Protein AF-A0AAE0S5W1-F1 (afdb_monomer)

Foldseek 3Di:
DCLVPVVVDDQVVLCVVLVVVVDPDRDDNVCVVVSVCVVVVVVCVVCVVVVVVVCCVVPVPDDPVRVVVVQQDALVNVLVPPDDDPDDDPVVVVVVVVVNVCSVPDDSVRLQVVCCVVPVGRTDDPPDPPPPPDD

Solvent-accessible surface area (backbone atoms only — not comparable to full-atom values): 8335 Å² total; per-residue (Å²): 103,55,93,83,40,51,87,81,46,61,68,64,64,51,47,54,56,39,47,77,69,69,48,93,63,85,81,41,90,88,43,42,71,55,61,73,41,49,70,56,46,56,55,44,64,67,44,46,66,60,47,49,64,54,43,49,72,76,38,73,89,53,54,71,68,53,56,55,57,68,30,50,67,44,55,71,56,56,62,70,66,66,78,74,72,93,83,68,55,74,66,56,50,54,52,48,52,51,48,53,53,48,45,71,71,47,51,71,69,58,47,37,53,50,33,33,70,75,70,72,36,61,56,63,74,82,79,56,87,73,78,77,69,69,136

pLDDT: mean 80.61, std 13.33, range [33.72, 94.69]

Nearest PDB structures (foldseek):
  4kqe-assembly1_A-2  TM=4.763E-01  e=3.495E+00  Homo sapiens

Radius of gyration: 22.52 Å; Cα contacts (8 Å, |Δi|>4): 59; chains: 1; bounding box: 45×28×61 Å

Structure (mmCIF, N/CA/C/O backbone):
data_AF-A0AAE0S5W1-F1
#
_entry.id   AF-A0AAE0S5W1-F1
#
loop_
_atom_site.group_PDB
_atom_site.id
_atom_site.type_symbol
_atom_site.label_atom_id
_atom_site.label_alt_id
_atom_site.label_comp_id
_atom_site.label_asym_id
_atom_site.label_entity_id
_atom_site.label_seq_id
_atom_site.pdbx_PDB_ins_code
_atom_site.Cartn_x
_atom_site.Cartn_y
_atom_site.Cartn_z
_atom_site.occupancy
_atom_site.B_iso_or_equiv
_atom_site.auth_seq_id
_atom_site.auth_comp_id
_atom_site.auth_asym_id
_atom_site.auth_atom_id
_atom_site.pdbx_PDB_model_num
ATOM 1 N N . MET A 1 1 ? -4.624 1.516 -20.166 1.00 61.38 1 MET A N 1
ATOM 2 C CA . MET A 1 1 ? -4.215 2.639 -21.041 1.00 61.38 1 MET A CA 1
ATOM 3 C C . MET A 1 1 ? -3.270 2.025 -22.084 1.00 61.38 1 MET A C 1
ATOM 5 O O . MET A 1 1 ? -3.544 0.873 -22.370 1.00 61.38 1 MET A O 1
ATOM 9 N N . ALA A 1 2 ? -2.200 2.592 -22.642 1.00 70.94 2 ALA A N 1
ATOM 10 C CA . ALA A 1 2 ? -1.522 1.972 -23.814 1.00 70.94 2 ALA A CA 1
ATOM 11 C C . ALA A 1 2 ? -0.942 0.535 -23.636 1.00 70.94 2 ALA A C 1
ATOM 13 O O . ALA A 1 2 ? -0.844 -0.237 -24.583 1.00 70.94 2 ALA A O 1
ATOM 14 N N . LEU A 1 3 ? -0.560 0.141 -22.412 1.00 76.69 3 LEU A N 1
ATOM 15 C CA . LEU A 1 3 ? 0.058 -1.171 -22.121 1.00 76.69 3 LEU A CA 1
ATOM 16 C C . LEU A 1 3 ? -0.878 -2.386 -22.217 1.00 76.69 3 LEU A C 1
ATOM 18 O O . LEU A 1 3 ? -0.399 -3.520 -22.329 1.00 76.69 3 LEU A O 1
ATOM 22 N N . ASN A 1 4 ? -2.181 -2.143 -22.088 1.00 81.88 4 ASN A N 1
ATOM 23 C CA . ASN A 1 4 ? -3.218 -3.174 -22.153 1.00 81.88 4 ASN A CA 1
ATOM 24 C C . ASN A 1 4 ? -3.979 -3.113 -23.481 1.00 81.88 4 ASN A C 1
ATOM 26 O O . ASN A 1 4 ? -4.513 -4.130 -23.907 1.00 81.88 4 ASN A O 1
ATOM 30 N N . ASP A 1 5 ? -4.017 -1.935 -24.107 1.00 85.50 5 ASP A N 1
ATOM 31 C CA . ASP A 1 5 ? -4.643 -1.693 -25.400 1.00 85.50 5 ASP A CA 1
ATOM 32 C C . ASP A 1 5 ? -3.903 -0.540 -26.099 1.00 85.50 5 ASP A C 1
ATOM 34 O O . ASP A 1 5 ? -4.123 0.632 -25.787 1.00 85.50 5 ASP A O 1
ATOM 38 N N . PHE A 1 6 ? -2.958 -0.885 -26.975 1.00 85.06 6 PHE A N 1
ATOM 39 C CA . PHE A 1 6 ? -2.082 0.083 -27.644 1.00 85.06 6 PHE A CA 1
ATOM 40 C C . PHE A 1 6 ? -2.837 0.911 -28.685 1.00 85.06 6 PHE A C 1
ATOM 42 O O . PHE A 1 6 ? -2.576 2.099 -28.808 1.00 85.06 6 PHE A O 1
ATOM 49 N N . ASP A 1 7 ? -3.794 0.301 -29.389 1.00 87.31 7 ASP A N 1
ATOM 50 C CA . ASP A 1 7 ? -4.531 0.962 -30.475 1.00 87.31 7 ASP A CA 1
ATOM 51 C C . ASP A 1 7 ? -5.560 1.975 -29.950 1.00 87.31 7 ASP A C 1
ATOM 53 O O . ASP A 1 7 ? -6.083 2.785 -30.709 1.00 87.31 7 ASP A O 1
ATOM 57 N N . SER A 1 8 ? -5.866 1.927 -28.650 1.00 89.25 8 SER A N 1
ATOM 58 C CA . SER A 1 8 ? -6.790 2.859 -27.993 1.00 89.25 8 SER A CA 1
ATOM 59 C C . SER A 1 8 ? -6.192 4.234 -27.678 1.00 89.25 8 SER A C 1
ATOM 61 O O . SER A 1 8 ? -6.912 5.098 -27.174 1.00 89.25 8 SER A O 1
ATOM 63 N N . VAL A 1 9 ? -4.889 4.428 -27.904 1.00 86.19 9 VAL A N 1
ATOM 64 C CA . VAL A 1 9 ? -4.157 5.644 -27.531 1.00 86.19 9 VAL A CA 1
ATOM 65 C C . VAL A 1 9 ? -3.617 6.320 -28.780 1.00 86.19 9 VAL A C 1
ATOM 67 O O . VAL A 1 9 ? -3.133 5.649 -29.688 1.00 86.19 9 VAL A O 1
ATOM 70 N N . ASP A 1 10 ? -3.711 7.645 -28.803 1.00 90.12 10 ASP A N 1
ATOM 71 C CA . ASP A 1 10 ? -3.204 8.459 -29.896 1.00 90.12 10 ASP A CA 1
ATOM 72 C C . ASP A 1 10 ? -1.671 8.360 -30.012 1.00 90.12 10 ASP A C 1
ATOM 74 O O . ASP A 1 10 ? -0.947 8.287 -29.013 1.00 90.12 10 ASP A O 1
ATOM 78 N N . GLU A 1 11 ? -1.178 8.301 -31.247 1.00 87.81 11 GLU A N 1
ATOM 79 C CA . GLU A 1 11 ? 0.242 8.112 -31.549 1.00 87.81 11 GLU A CA 1
ATOM 80 C C . GLU A 1 11 ? 1.078 9.353 -31.201 1.00 87.81 11 GLU A C 1
ATOM 82 O O . GLU A 1 11 ? 2.209 9.206 -30.733 1.00 87.81 11 GLU A O 1
ATOM 87 N N . GLU A 1 12 ? 0.525 10.556 -31.380 1.00 88.25 12 GLU A N 1
ATOM 88 C CA . GLU A 1 12 ? 1.183 11.833 -31.083 1.00 88.25 12 GLU A CA 1
ATOM 89 C C . GLU A 1 12 ? 1.333 12.003 -29.566 1.00 88.25 12 GLU A C 1
ATOM 91 O O . GLU A 1 12 ? 2.447 12.214 -29.080 1.00 88.25 12 GLU A O 1
ATOM 96 N N . ASP A 1 13 ? 0.266 11.731 -28.807 1.00 89.06 13 ASP A N 1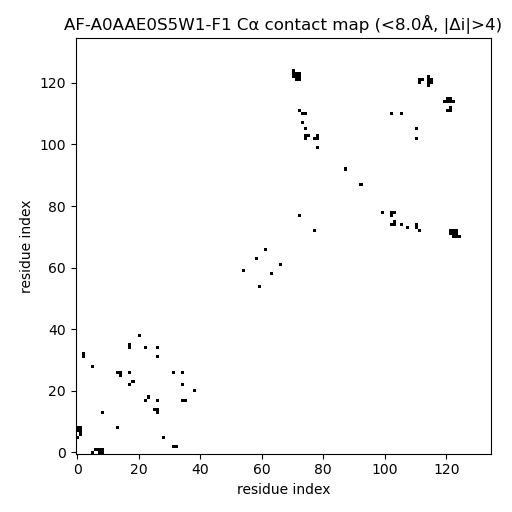
ATOM 97 C CA . ASP A 1 13 ? 0.301 11.692 -27.336 1.00 89.06 13 ASP A CA 1
ATOM 98 C C . ASP A 1 13 ? 1.359 10.701 -26.818 1.00 89.06 13 ASP A C 1
ATOM 100 O O . ASP A 1 13 ? 2.091 10.963 -25.855 1.00 89.06 13 ASP A O 1
ATOM 104 N N . LEU A 1 14 ? 1.452 9.528 -27.451 1.00 87.56 14 LEU A N 1
ATOM 105 C CA . LEU A 1 14 ? 2.421 8.505 -27.077 1.00 87.56 14 LEU A CA 1
ATOM 106 C C . LEU A 1 14 ? 3.857 8.979 -27.351 1.00 87.56 14 LEU A C 1
ATOM 108 O O . LEU A 1 14 ? 4.737 8.808 -26.501 1.00 87.56 14 LEU A O 1
ATOM 112 N N . CYS A 1 15 ? 4.095 9.596 -28.509 1.00 86.81 15 CYS A N 1
ATOM 113 C CA . CYS A 1 15 ? 5.390 10.163 -28.874 1.00 86.81 15 CYS A CA 1
ATOM 114 C C . CYS A 1 15 ? 5.818 11.289 -27.935 1.00 86.81 15 CYS A C 1
ATOM 116 O O . CYS A 1 15 ? 6.978 11.307 -27.520 1.00 86.81 15 CYS A O 1
ATOM 118 N N . ASP A 1 16 ? 4.906 12.176 -27.544 1.00 88.56 16 ASP A N 1
ATOM 119 C CA . ASP A 1 16 ? 5.185 13.266 -26.607 1.00 88.56 16 ASP A CA 1
ATOM 120 C C . ASP A 1 16 ? 5.619 12.733 -25.239 1.00 88.56 16 ASP A C 1
ATOM 122 O O . ASP A 1 16 ? 6.645 13.148 -24.681 1.00 88.56 16 ASP A O 1
ATOM 126 N N . VAL A 1 17 ? 4.898 11.732 -24.723 1.00 87.44 17 VAL A N 1
ATOM 127 C CA . VAL A 1 17 ? 5.255 11.066 -23.466 1.00 87.44 17 VAL A CA 1
ATOM 128 C C . VAL A 1 17 ? 6.646 10.450 -23.570 1.00 87.44 17 VAL A C 1
ATOM 130 O O . VAL A 1 17 ? 7.500 10.728 -22.728 1.00 87.44 17 VAL A O 1
ATOM 133 N N . PHE A 1 18 ? 6.923 9.635 -24.587 1.00 85.19 18 PHE A N 1
ATOM 134 C CA . PHE A 1 18 ? 8.216 8.953 -24.694 1.00 85.19 18 PHE A CA 1
ATOM 135 C C . PHE A 1 18 ? 9.378 9.893 -25.034 1.00 85.19 18 PHE A C 1
ATOM 137 O O . PHE A 1 18 ? 10.495 9.660 -24.567 1.00 85.19 18 PHE A O 1
ATOM 144 N N . SER A 1 19 ? 9.113 11.008 -25.713 1.00 84.44 19 SER A N 1
ATOM 145 C CA . SER A 1 19 ? 10.085 12.087 -25.909 1.00 84.44 19 SER A CA 1
ATOM 146 C C . SER A 1 19 ? 10.497 12.721 -24.578 1.00 84.44 19 SER A C 1
ATOM 148 O O . SER A 1 19 ? 11.683 12.973 -24.366 1.00 84.44 19 SER A O 1
ATOM 150 N N . SER A 1 20 ? 9.572 12.880 -23.619 1.00 84.06 20 SER A N 1
ATOM 151 C CA . SER A 1 20 ? 9.909 13.330 -22.252 1.00 84.06 20 SER A CA 1
ATOM 152 C C . SER A 1 20 ? 10.808 12.336 -21.491 1.00 84.06 20 SER A C 1
ATOM 154 O O . SER A 1 20 ? 11.606 12.712 -20.626 1.00 84.06 20 SER A O 1
ATOM 156 N N . TYR A 1 21 ? 10.743 11.052 -21.856 1.00 76.75 21 TYR A N 1
ATOM 157 C CA . TYR A 1 21 ? 11.648 10.014 -21.368 1.00 76.75 21 TYR A CA 1
ATOM 158 C C . TYR A 1 21 ? 12.963 9.929 -22.160 1.00 76.75 21 TYR A C 1
ATOM 160 O O . TYR A 1 21 ? 13.766 9.052 -21.856 1.00 76.75 21 TYR A O 1
ATOM 168 N N . GLU A 1 22 ? 13.224 10.855 -23.093 1.00 78.75 22 GLU A N 1
ATOM 169 C CA . GLU A 1 22 ? 14.382 10.853 -24.007 1.00 78.75 22 GLU A CA 1
ATOM 170 C C . GLU A 1 22 ? 14.469 9.579 -24.864 1.00 78.75 22 GLU A C 1
ATOM 172 O O . GLU A 1 22 ? 15.547 9.153 -25.280 1.00 78.75 22 GLU A O 1
ATOM 177 N N . ALA A 1 23 ? 13.330 8.937 -25.133 1.00 78.62 23 ALA A N 1
ATOM 178 C CA . ALA A 1 23 ? 13.302 7.787 -26.016 1.00 78.62 23 ALA A CA 1
ATOM 179 C C . ALA A 1 23 ? 13.483 8.251 -27.468 1.00 78.62 23 ALA A C 1
ATOM 181 O O . ALA A 1 23 ? 12.614 8.897 -28.044 1.00 78.62 23 ALA A O 1
ATOM 182 N N . CYS A 1 24 ? 14.592 7.858 -28.092 1.00 77.75 24 CYS A N 1
ATOM 183 C CA . CYS A 1 24 ? 14.857 8.122 -29.512 1.00 77.75 24 CYS A CA 1
ATOM 184 C C . CYS A 1 24 ? 14.274 7.042 -30.447 1.00 77.75 24 CYS A C 1
ATOM 186 O O . CYS A 1 24 ? 14.719 6.900 -31.585 1.00 77.75 24 CYS A O 1
ATOM 188 N N . ILE A 1 25 ? 13.343 6.218 -29.956 1.00 82.94 25 ILE A N 1
ATOM 189 C CA . ILE A 1 25 ? 12.773 5.072 -30.674 1.00 82.94 25 ILE A CA 1
ATOM 190 C C . ILE A 1 25 ? 11.256 5.212 -30.679 1.00 82.94 25 ILE A C 1
ATOM 192 O O . ILE A 1 25 ? 10.653 5.427 -29.630 1.00 82.94 25 ILE A O 1
ATOM 196 N N . MET A 1 26 ? 10.654 5.016 -31.853 1.00 85.44 26 MET A N 1
ATOM 197 C CA . MET A 1 26 ? 9.207 5.064 -32.021 1.00 85.44 26 MET A CA 1
ATOM 198 C C . MET A 1 26 ? 8.511 4.000 -31.156 1.00 85.44 26 MET A C 1
ATOM 200 O O . MET A 1 26 ? 8.877 2.819 -31.252 1.00 85.44 26 MET A O 1
ATOM 204 N N . PRO A 1 27 ? 7.512 4.367 -30.336 1.00 86.62 27 PRO A N 1
ATOM 205 C CA . PRO A 1 27 ? 6.734 3.403 -29.574 1.00 86.62 27 PRO A CA 1
ATOM 206 C C . PRO A 1 27 ? 5.945 2.465 -30.493 1.00 86.62 27 PRO A C 1
ATOM 208 O O . PRO A 1 27 ? 5.255 2.889 -31.411 1.00 86.62 27 PRO A O 1
ATOM 211 N N . THR A 1 28 ? 6.020 1.168 -30.224 1.00 88.75 28 THR A N 1
ATOM 212 C CA . THR A 1 28 ? 5.260 0.112 -30.898 1.00 88.75 28 THR A CA 1
ATOM 213 C C . THR A 1 28 ? 4.704 -0.859 -29.865 1.00 88.75 28 THR A C 1
ATOM 215 O O . THR A 1 28 ? 5.196 -0.935 -28.734 1.00 88.75 28 THR A O 1
ATOM 218 N N . LYS A 1 29 ? 3.725 -1.680 -30.260 1.00 86.88 29 LYS A N 1
ATOM 219 C CA . LYS A 1 29 ? 3.180 -2.759 -29.414 1.00 86.88 29 LYS A CA 1
ATOM 220 C C . LYS A 1 29 ? 4.264 -3.650 -28.801 1.00 86.88 29 LYS A C 1
ATOM 222 O O . LYS A 1 29 ? 4.160 -4.037 -27.638 1.00 86.88 29 LYS A O 1
ATOM 227 N N . ASP A 1 30 ? 5.321 -3.926 -29.560 1.00 86.50 30 ASP A N 1
ATOM 228 C CA . ASP A 1 30 ? 6.384 -4.849 -29.161 1.00 86.50 30 ASP A CA 1
ATOM 229 C C . ASP A 1 30 ? 7.443 -4.205 -28.258 1.00 86.50 30 ASP A C 1
ATOM 231 O O . ASP A 1 30 ? 8.107 -4.896 -27.476 1.00 86.50 30 ASP A O 1
ATOM 235 N N .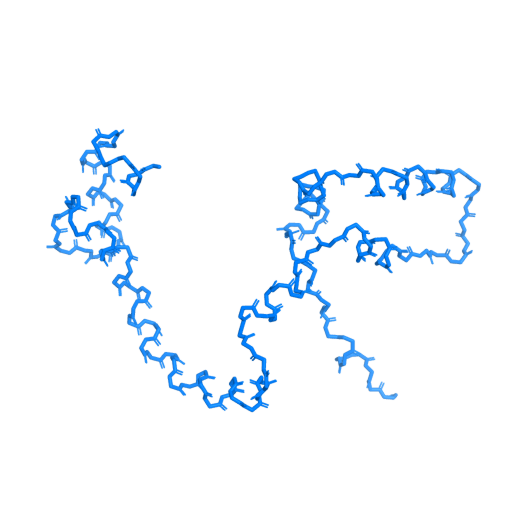 ASN A 1 31 ? 7.636 -2.885 -28.357 1.00 85.00 31 ASN A N 1
ATOM 236 C CA . ASN A 1 31 ? 8.714 -2.188 -27.658 1.00 85.00 31 ASN A CA 1
ATOM 237 C C . ASN A 1 31 ? 8.236 -1.274 -26.518 1.00 85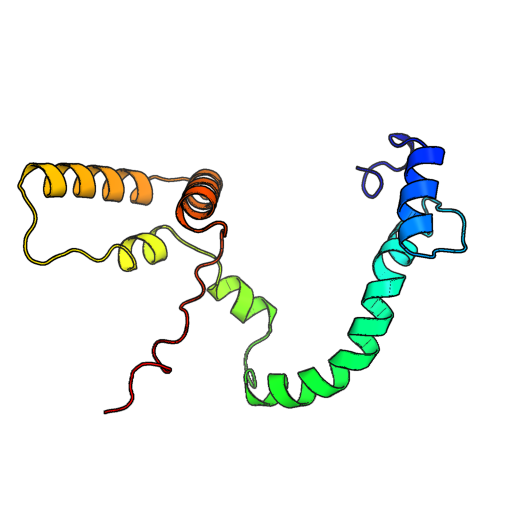.00 31 ASN A C 1
ATOM 239 O O . ASN A 1 31 ? 9.047 -0.953 -25.650 1.00 85.00 31 ASN A O 1
ATOM 243 N N . ILE A 1 32 ? 6.947 -0.925 -26.445 1.00 85.56 32 ILE A N 1
ATOM 244 C CA . ILE A 1 32 ? 6.415 0.057 -25.486 1.00 85.56 32 ILE A CA 1
ATOM 245 C C . ILE A 1 32 ? 6.746 -0.307 -24.033 1.00 85.56 32 ILE A C 1
ATOM 247 O O . ILE A 1 32 ? 7.143 0.543 -23.239 1.00 85.56 32 ILE A O 1
ATOM 251 N N . ARG A 1 33 ? 6.688 -1.599 -23.687 1.00 83.56 33 ARG A N 1
ATOM 252 C CA . ARG A 1 33 ? 7.080 -2.096 -22.356 1.00 83.56 33 ARG A CA 1
ATOM 253 C C . ARG A 1 33 ? 8.557 -1.863 -22.065 1.00 83.56 33 ARG A C 1
ATOM 255 O O . ARG A 1 33 ? 8.904 -1.525 -20.940 1.00 83.56 33 ARG A O 1
ATOM 262 N N . LYS A 1 34 ? 9.420 -2.046 -23.066 1.00 82.12 34 LYS A N 1
ATOM 263 C CA . LYS A 1 34 ? 10.864 -1.831 -22.930 1.00 82.12 34 LYS A CA 1
ATOM 264 C C . LYS A 1 34 ? 11.162 -0.347 -22.763 1.00 82.12 34 LYS A C 1
ATOM 266 O O . LYS A 1 34 ? 11.933 -0.010 -21.875 1.00 82.12 34 LYS A O 1
ATOM 271 N N . LEU A 1 35 ? 10.511 0.518 -23.546 1.00 80.44 35 LEU A N 1
ATOM 272 C CA . LEU A 1 35 ? 10.689 1.973 -23.484 1.00 80.44 35 LEU A CA 1
ATOM 273 C C . LEU A 1 35 ? 10.347 2.541 -22.100 1.00 80.44 35 LEU A C 1
ATOM 275 O O . LEU A 1 35 ? 11.120 3.321 -21.556 1.00 80.44 35 LEU A O 1
ATOM 279 N N . ILE A 1 36 ? 9.262 2.073 -21.474 1.00 78.12 36 ILE A N 1
ATOM 280 C CA . ILE A 1 36 ? 8.867 2.499 -20.116 1.00 78.12 36 ILE A CA 1
ATOM 281 C C . ILE A 1 36 ? 9.934 2.146 -19.067 1.00 78.12 36 ILE A C 1
ATOM 283 O O . ILE A 1 36 ? 10.105 2.861 -18.081 1.00 78.12 36 ILE A O 1
ATOM 287 N N . ILE A 1 37 ? 10.662 1.045 -19.268 1.00 74.12 37 ILE A N 1
ATOM 288 C CA . ILE A 1 37 ? 11.632 0.531 -18.297 1.00 74.12 37 ILE A CA 1
ATOM 289 C C . ILE A 1 37 ? 13.042 1.092 -18.556 1.00 74.12 37 ILE A C 1
ATOM 291 O O . ILE A 1 37 ? 13.889 0.966 -17.682 1.00 74.12 37 ILE A O 1
ATOM 295 N N . GLN A 1 38 ? 13.317 1.778 -19.676 1.00 69.31 38 GLN A N 1
ATOM 296 C CA . GLN A 1 38 ? 14.677 2.233 -20.024 1.00 69.31 38 GLN A CA 1
ATOM 297 C C . GLN A 1 38 ? 15.334 3.125 -18.957 1.00 69.31 38 GLN A C 1
ATOM 299 O O . GLN A 1 38 ? 16.382 2.75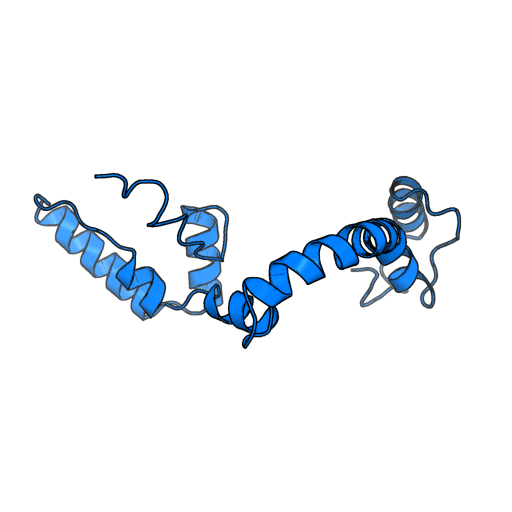9 -18.423 1.00 69.31 38 GLN A O 1
ATOM 304 N N . LYS A 1 39 ? 14.723 4.263 -18.593 1.00 68.31 39 LYS A N 1
ATOM 305 C CA . LYS A 1 39 ? 15.261 5.151 -17.538 1.00 68.31 39 LYS A CA 1
ATOM 306 C C . LYS A 1 39 ? 15.324 4.453 -16.163 1.00 68.31 39 LYS A C 1
ATOM 308 O O . LYS A 1 39 ? 16.367 4.526 -15.510 1.00 68.31 39 LYS A O 1
ATOM 313 N N . PRO A 1 40 ? 14.283 3.717 -15.725 1.00 68.94 40 PRO A N 1
ATOM 314 C CA . PRO A 1 40 ? 14.364 2.903 -14.513 1.00 68.94 40 PRO A CA 1
ATOM 315 C C . PRO A 1 40 ? 15.445 1.810 -14.544 1.00 68.94 40 PRO A C 1
ATOM 317 O O . PRO A 1 40 ? 15.983 1.488 -13.487 1.00 68.94 40 PRO A O 1
ATOM 320 N N . SER A 1 41 ? 15.787 1.247 -15.712 1.00 77.00 41 SER A N 1
ATOM 321 C CA . SER A 1 41 ? 16.791 0.178 -15.852 1.00 77.00 41 SER A CA 1
ATOM 322 C C . SER A 1 41 ? 18.168 0.679 -15.458 1.00 77.00 41 SER A C 1
ATOM 324 O O . SER A 1 41 ? 18.818 0.052 -14.631 1.00 77.00 41 SER A O 1
ATOM 326 N N . PHE A 1 42 ? 18.568 1.855 -15.953 1.00 78.56 42 PHE A N 1
ATOM 327 C CA . PHE A 1 42 ? 19.843 2.467 -15.576 1.00 78.56 42 PHE A CA 1
ATOM 328 C C . PHE A 1 42 ? 19.927 2.718 -14.064 1.00 78.56 42 PHE A C 1
ATOM 330 O O . PHE A 1 42 ? 20.888 2.321 -13.409 1.00 78.56 42 PHE A O 1
ATOM 337 N N . VAL A 1 43 ? 18.881 3.314 -13.480 1.00 81.75 43 VAL A N 1
ATOM 338 C CA . VAL A 1 43 ? 18.810 3.531 -12.025 1.00 81.75 43 VAL A CA 1
ATOM 339 C C . VAL A 1 43 ? 18.907 2.201 -11.276 1.00 81.75 43 VAL A C 1
ATOM 341 O O . VAL A 1 43 ? 19.658 2.092 -10.309 1.00 81.75 43 VAL A O 1
ATOM 344 N N . THR A 1 44 ? 18.197 1.173 -11.741 1.00 82.38 44 THR A N 1
ATOM 345 C CA . THR A 1 44 ? 18.216 -0.165 -11.138 1.00 82.38 44 THR A CA 1
ATOM 346 C C . THR A 1 44 ? 19.600 -0.798 -11.237 1.00 82.38 44 THR A C 1
ATOM 348 O O . THR A 1 44 ? 20.069 -1.356 -10.254 1.00 82.38 44 THR A O 1
ATOM 351 N N . GLU A 1 45 ? 20.294 -0.684 -12.367 1.00 86.12 45 GLU A N 1
ATOM 352 C CA . GLU A 1 45 ? 21.654 -1.201 -12.554 1.00 86.12 45 GLU A CA 1
ATOM 353 C C . GLU A 1 45 ? 22.664 -0.515 -11.630 1.00 86.12 45 GLU A C 1
ATOM 355 O O . GLU A 1 45 ? 23.498 -1.191 -11.029 1.00 86.12 45 GLU A O 1
ATOM 360 N N . CYS A 1 46 ? 22.561 0.805 -11.444 1.00 86.38 46 CYS A N 1
ATOM 361 C CA . CYS A 1 46 ? 23.429 1.539 -10.523 1.00 86.38 46 CYS A CA 1
ATOM 362 C C . CYS A 1 46 ? 23.137 1.219 -9.050 1.00 86.38 46 CYS A C 1
ATOM 364 O O . CYS A 1 46 ? 24.058 1.081 -8.245 1.00 86.38 46 CYS A O 1
ATOM 366 N N . TRP A 1 47 ? 21.860 1.121 -8.677 1.00 86.69 47 TRP A N 1
ATOM 367 C CA . TRP A 1 47 ? 21.453 0.967 -7.279 1.00 86.69 47 TRP A CA 1
ATOM 368 C C . TRP A 1 47 ? 21.423 -0.488 -6.818 1.00 86.69 47 TRP A C 1
ATOM 370 O O . TRP A 1 47 ? 21.647 -0.745 -5.639 1.00 86.69 47 TRP A O 1
ATOM 380 N N . SER A 1 48 ? 21.178 -1.449 -7.711 1.00 86.50 48 SER A N 1
ATOM 381 C CA . SER A 1 48 ? 21.034 -2.868 -7.362 1.00 86.50 48 SER A CA 1
ATOM 382 C C . SER A 1 48 ? 22.259 -3.430 -6.630 1.00 86.50 48 SER A C 1
ATOM 384 O O . SER A 1 48 ? 22.062 -4.021 -5.570 1.00 86.50 48 SER A O 1
ATOM 386 N N . PRO A 1 49 ? 23.517 -3.204 -7.063 1.00 88.19 49 PRO A N 1
ATOM 387 C CA . PRO A 1 49 ? 24.688 -3.696 -6.334 1.00 88.19 49 PRO A CA 1
ATOM 388 C C . PRO A 1 49 ? 24.814 -3.090 -4.933 1.00 88.19 49 PRO A C 1
ATOM 390 O O . PRO A 1 49 ? 25.130 -3.798 -3.978 1.00 88.19 49 PRO A O 1
ATOM 393 N N . LEU A 1 50 ? 24.524 -1.791 -4.799 1.00 86.25 50 LEU A N 1
ATOM 394 C CA . LEU A 1 50 ? 24.563 -1.088 -3.516 1.00 86.25 50 LEU A CA 1
ATOM 395 C C . LEU A 1 50 ? 23.494 -1.654 -2.580 1.00 86.25 50 LEU A C 1
ATOM 397 O O . LEU A 1 50 ? 23.796 -2.103 -1.477 1.00 86.25 50 LEU A O 1
ATOM 401 N N . LEU A 1 51 ? 22.249 -1.696 -3.052 1.00 83.44 51 LEU A N 1
ATOM 402 C CA . LEU A 1 51 ? 21.108 -2.180 -2.290 1.00 83.44 51 LEU A CA 1
ATOM 403 C C . LEU A 1 51 ? 21.237 -3.661 -1.948 1.00 83.44 51 LEU A C 1
ATOM 405 O O . LEU A 1 51 ? 20.871 -4.030 -0.845 1.00 83.44 51 LEU A O 1
ATOM 409 N N . GLN A 1 52 ? 21.789 -4.513 -2.813 1.00 82.38 52 GLN A N 1
ATOM 410 C CA . GLN A 1 52 ? 21.968 -5.936 -2.505 1.00 82.38 52 GLN A CA 1
ATOM 411 C C . GLN A 1 52 ? 22.856 -6.163 -1.278 1.00 82.38 52 GLN A C 1
ATOM 413 O O . GLN A 1 52 ? 22.545 -7.034 -0.466 1.00 82.38 52 GLN A O 1
ATOM 418 N N . CYS A 1 53 ? 23.918 -5.373 -1.103 1.00 80.25 53 CYS A N 1
ATOM 419 C CA . CYS A 1 53 ? 24.783 -5.465 0.074 1.00 80.25 53 CYS A CA 1
ATOM 420 C C . CYS A 1 53 ? 24.033 -5.116 1.370 1.00 80.25 53 CYS A C 1
ATOM 422 O O . CYS A 1 53 ? 24.174 -5.817 2.373 1.00 80.25 53 CYS A O 1
ATOM 424 N N . TYR A 1 54 ? 23.200 -4.072 1.346 1.00 78.94 54 TYR A N 1
ATOM 425 C CA . TYR A 1 54 ? 22.414 -3.651 2.511 1.00 78.94 54 TYR A CA 1
ATOM 426 C C . TYR A 1 54 ? 21.176 -4.528 2.744 1.00 78.94 54 TYR A C 1
ATOM 428 O O . TYR A 1 54 ? 20.856 -4.878 3.872 1.00 78.94 54 TYR A O 1
ATOM 436 N N . LEU A 1 55 ? 20.473 -4.928 1.689 1.00 78.25 55 LEU A N 1
ATOM 437 C CA . LEU A 1 55 ? 19.244 -5.709 1.787 1.00 78.25 55 LEU A CA 1
ATOM 438 C C . LEU A 1 55 ? 19.520 -7.158 2.176 1.00 78.25 55 LEU A C 1
ATOM 440 O O . LEU A 1 55 ? 18.732 -7.718 2.925 1.00 78.25 55 LEU A O 1
ATOM 444 N N . ARG A 1 56 ? 20.643 -7.762 1.757 1.00 75.19 56 ARG A N 1
ATOM 445 C CA . ARG A 1 56 ? 21.014 -9.110 2.228 1.00 75.19 56 ARG A CA 1
ATOM 446 C C . ARG A 1 56 ? 21.264 -9.159 3.734 1.00 75.19 56 ARG A C 1
ATOM 448 O O . ARG A 1 56 ? 20.995 -10.186 4.345 1.00 75.19 56 ARG A O 1
ATOM 455 N N . SER A 1 57 ? 21.782 -8.083 4.328 1.00 74.31 57 SER A N 1
ATOM 456 C CA . SER A 1 57 ? 21.992 -8.019 5.779 1.00 74.31 57 SER A CA 1
ATOM 457 C C . SER A 1 57 ? 20.716 -7.653 6.542 1.00 74.31 57 SER A C 1
ATOM 459 O O . SER A 1 57 ? 20.503 -8.170 7.635 1.00 74.31 57 SER A O 1
ATOM 461 N N . LEU A 1 58 ? 19.848 -6.815 5.963 1.00 72.00 58 LEU A N 1
ATOM 462 C CA . LEU A 1 58 ? 18.576 -6.400 6.571 1.00 72.00 58 LEU A CA 1
ATOM 463 C C . LEU A 1 58 ? 17.454 -7.439 6.430 1.00 72.00 58 LEU A C 1
ATOM 465 O O . LEU A 1 58 ? 16.605 -7.546 7.311 1.00 72.00 58 LEU A O 1
ATOM 469 N N . LEU A 1 59 ? 17.443 -8.199 5.335 1.00 75.94 59 LEU A N 1
ATOM 470 C CA . LEU A 1 59 ? 16.424 -9.190 4.984 1.00 75.94 59 LEU A CA 1
ATOM 471 C C . LEU A 1 59 ? 17.078 -10.543 4.634 1.00 75.94 59 LEU A C 1
ATOM 473 O O . LEU A 1 59 ? 16.943 -11.032 3.513 1.00 75.94 59 LEU A O 1
ATOM 477 N N . PRO A 1 60 ? 17.817 -11.171 5.568 1.00 68.12 60 PRO A N 1
ATOM 478 C CA . PRO A 1 60 ? 18.583 -12.385 5.276 1.00 68.12 60 PRO A CA 1
ATOM 479 C C . PRO A 1 60 ? 17.699 -13.606 4.986 1.00 68.12 60 PRO A C 1
ATOM 481 O O . PRO A 1 60 ? 18.130 -14.519 4.288 1.00 68.12 60 PRO A O 1
ATOM 484 N N . ASN A 1 61 ? 16.468 -13.619 5.513 1.00 69.50 61 ASN A N 1
ATOM 485 C CA . ASN A 1 61 ? 15.560 -14.771 5.475 1.00 69.50 61 ASN A CA 1
ATOM 486 C C . ASN A 1 61 ? 14.186 -14.458 4.862 1.00 69.50 61 ASN A C 1
ATOM 488 O O . ASN A 1 61 ? 13.317 -15.325 4.861 1.00 69.50 61 ASN A O 1
ATOM 492 N N . THR A 1 62 ? 13.964 -13.234 4.382 1.00 65.75 62 THR A N 1
ATOM 493 C CA . THR A 1 62 ? 12.661 -12.767 3.892 1.00 65.75 62 THR A CA 1
ATOM 494 C C . THR A 1 62 ? 12.832 -12.000 2.587 1.00 65.75 62 THR A C 1
ATOM 496 O O . THR A 1 62 ? 13.759 -11.212 2.421 1.00 65.75 62 THR A O 1
ATOM 499 N N . GLY A 1 63 ? 11.943 -12.242 1.626 1.00 76.62 63 GLY A N 1
ATOM 500 C CA . GLY A 1 63 ? 11.940 -11.502 0.362 1.00 76.62 63 GLY A CA 1
ATOM 501 C C . GLY A 1 63 ? 11.385 -10.089 0.541 1.00 76.62 63 GLY A C 1
ATOM 502 O O . GLY A 1 63 ? 10.569 -9.839 1.432 1.00 76.62 63 GLY A O 1
ATOM 503 N N . LEU A 1 64 ? 11.757 -9.165 -0.347 1.00 78.25 64 LEU A N 1
ATOM 504 C CA . LEU A 1 64 ? 11.176 -7.818 -0.367 1.00 78.25 64 LEU A CA 1
ATOM 505 C C . LEU A 1 64 ? 9.645 -7.883 -0.541 1.00 78.25 64 LEU A C 1
ATOM 507 O O . LEU A 1 64 ? 8.908 -7.113 0.072 1.00 78.25 64 LEU A O 1
ATOM 511 N N . GLU A 1 65 ? 9.149 -8.858 -1.303 1.00 80.62 65 GLU A N 1
ATOM 512 C CA . GLU A 1 65 ? 7.722 -9.136 -1.474 1.00 80.62 65 GLU A CA 1
ATOM 513 C C . GLU A 1 65 ? 7.020 -9.485 -0.157 1.00 80.62 65 GLU A C 1
ATOM 515 O O . GLU A 1 65 ? 5.848 -9.158 0.033 1.00 80.62 65 GLU A O 1
ATOM 520 N N . GLU A 1 66 ? 7.705 -10.170 0.755 1.00 81.56 66 GLU A N 1
ATOM 521 C CA . GLU A 1 66 ? 7.159 -10.525 2.063 1.00 81.56 66 GLU A CA 1
ATOM 522 C C . GLU A 1 66 ? 7.052 -9.291 2.957 1.00 81.56 66 GLU A C 1
ATOM 524 O O . GLU A 1 66 ? 5.985 -9.032 3.512 1.00 81.56 66 GLU A O 1
ATOM 529 N N . VAL A 1 67 ? 8.084 -8.443 2.955 1.00 81.00 67 VAL A N 1
ATOM 530 C CA . VAL A 1 67 ? 8.060 -7.137 3.630 1.00 81.00 67 VAL A CA 1
ATOM 531 C C . VAL A 1 67 ? 6.904 -6.272 3.122 1.00 81.00 67 VAL A C 1
ATOM 533 O O . VAL A 1 67 ? 6.139 -5.720 3.911 1.00 81.00 67 VAL A O 1
ATOM 536 N N . TYR A 1 68 ? 6.706 -6.184 1.804 1.00 80.38 68 TYR A N 1
ATOM 537 C CA . TYR A 1 68 ? 5.593 -5.419 1.229 1.00 80.38 68 TYR A CA 1
ATOM 538 C C . TYR A 1 68 ? 4.215 -5.994 1.577 1.00 80.38 68 TYR A C 1
ATOM 540 O O . TYR A 1 68 ? 3.253 -5.243 1.775 1.00 80.38 68 TYR A O 1
ATOM 548 N N . ARG A 1 69 ? 4.099 -7.321 1.669 1.00 81.75 69 ARG A N 1
ATOM 549 C CA . ARG A 1 69 ? 2.872 -7.994 2.115 1.00 81.75 69 ARG A CA 1
ATOM 550 C C . ARG A 1 69 ? 2.572 -7.692 3.581 1.00 81.75 69 ARG A C 1
ATOM 552 O O . ARG A 1 69 ? 1.410 -7.511 3.945 1.00 81.75 69 ARG A O 1
ATOM 559 N N . ASP A 1 70 ? 3.606 -7.556 4.398 1.00 78.62 70 ASP A N 1
ATOM 560 C CA . ASP A 1 70 ? 3.479 -7.153 5.793 1.00 78.62 70 ASP A CA 1
ATOM 561 C C . ASP A 1 70 ? 3.192 -5.660 5.963 1.00 78.62 70 ASP A C 1
ATOM 563 O O . ASP A 1 70 ? 2.514 -5.277 6.915 1.00 78.62 70 ASP A O 1
ATOM 567 N N . LEU A 1 71 ? 3.582 -4.805 5.021 1.00 79.94 71 LEU A N 1
ATOM 568 C CA . LEU A 1 71 ? 3.143 -3.403 5.002 1.00 79.94 71 LEU A CA 1
ATOM 569 C C . LEU A 1 71 ? 1.673 -3.255 4.585 1.00 79.94 71 LEU A C 1
ATOM 571 O O . LEU A 1 71 ? 1.024 -2.256 4.912 1.00 79.94 71 LEU A O 1
ATOM 575 N N . HIS A 1 72 ? 1.117 -4.258 3.898 1.00 80.31 72 HIS A N 1
ATOM 576 C CA . HIS A 1 72 ? -0.279 -4.238 3.491 1.00 80.31 72 HIS A CA 1
ATOM 577 C C . HIS A 1 72 ? -1.216 -4.211 4.701 1.00 80.31 72 HIS A C 1
ATOM 579 O O . HIS A 1 72 ? -1.127 -4.993 5.663 1.00 80.31 72 HIS A O 1
ATOM 585 N N . VAL A 1 73 ? -2.147 -3.267 4.633 1.00 79.81 73 VAL A N 1
ATOM 586 C CA . VAL A 1 73 ? -2.996 -2.918 5.757 1.00 79.81 73 VAL A CA 1
ATOM 587 C C . VAL A 1 73 ? -4.206 -3.836 5.821 1.00 79.81 73 VAL A C 1
ATOM 589 O O . VAL A 1 73 ? -4.878 -4.100 4.827 1.00 79.81 73 VAL A O 1
ATOM 592 N N . THR A 1 74 ? -4.494 -4.315 7.028 1.00 88.56 74 THR A N 1
ATOM 593 C CA . THR A 1 74 ? -5.708 -5.072 7.336 1.00 88.56 74 THR A CA 1
ATOM 594 C C . THR A 1 74 ? -6.540 -4.303 8.346 1.00 88.56 74 THR A C 1
ATOM 596 O O . THR A 1 74 ? -6.006 -3.517 9.131 1.00 88.56 74 THR A O 1
ATOM 599 N N . ASN A 1 75 ? -7.840 -4.587 8.403 1.00 91.56 75 ASN A N 1
ATOM 600 C CA . ASN A 1 75 ? -8.753 -3.975 9.369 1.00 91.56 75 ASN A CA 1
ATOM 601 C C . ASN A 1 75 ? -8.217 -4.149 10.803 1.00 91.56 75 ASN A C 1
ATOM 603 O O . ASN A 1 75 ? -8.276 -3.226 11.609 1.00 91.56 75 ASN A O 1
ATOM 607 N N . LYS A 1 76 ? -7.610 -5.309 11.105 1.00 89.25 76 LYS A N 1
ATOM 608 C CA . LYS A 1 76 ? -6.962 -5.584 12.398 1.00 89.25 76 LYS A CA 1
ATOM 609 C C . LYS A 1 76 ? -5.796 -4.633 12.689 1.00 89.25 76 LYS A C 1
ATOM 611 O O . LYS A 1 76 ? -5.679 -4.181 13.822 1.00 89.25 76 LYS A O 1
ATOM 616 N N . LYS A 1 77 ? -4.944 -4.338 11.699 1.00 86.69 77 LYS A N 1
ATOM 617 C CA . LYS A 1 77 ? -3.813 -3.406 11.857 1.00 86.69 77 LYS A CA 1
ATOM 618 C C . LYS A 1 77 ? -4.304 -1.981 12.105 1.00 86.69 77 LYS A C 1
ATOM 620 O O . LYS A 1 77 ? -3.873 -1.371 13.072 1.00 86.69 77 LYS A O 1
ATOM 625 N N . VAL A 1 78 ? -5.273 -1.499 11.321 1.00 88.00 78 VAL A N 1
ATOM 626 C CA . VAL A 1 78 ? -5.844 -0.149 11.511 1.00 88.00 78 VAL A CA 1
ATOM 627 C C . VAL A 1 78 ? -6.458 0.003 12.899 1.00 88.00 78 VAL A C 1
ATOM 629 O O . VAL A 1 78 ? -6.184 0.977 13.587 1.00 88.00 78 VAL A O 1
ATOM 632 N N . LEU A 1 79 ? -7.230 -0.986 13.359 1.00 89.75 79 LEU A N 1
ATOM 633 C CA . LEU A 1 79 ? -7.841 -0.942 14.692 1.00 89.75 79 LEU A CA 1
ATOM 634 C C . LEU A 1 79 ? -6.811 -0.870 15.826 1.00 89.75 79 LEU A C 1
ATOM 636 O O . LEU A 1 79 ? -7.104 -0.259 16.847 1.00 89.75 79 LEU A O 1
ATOM 640 N N . LYS A 1 80 ? -5.629 -1.479 15.657 1.00 86.00 80 LYS A N 1
ATOM 641 C CA . LYS A 1 80 ? -4.531 -1.397 16.634 1.00 86.00 80 LYS A CA 1
ATOM 642 C C . LYS A 1 80 ? -3.842 -0.030 16.648 1.00 86.00 80 LYS A C 1
ATOM 644 O O . LYS A 1 80 ? -3.269 0.327 17.668 1.00 86.00 80 LYS A O 1
ATOM 649 N N . LEU A 1 81 ? -3.884 0.707 15.539 1.00 84.06 81 LEU A N 1
ATOM 650 C CA . LEU A 1 81 ? -3.288 2.041 15.440 1.00 84.06 81 LEU A CA 1
ATOM 651 C C . LEU A 1 81 ? -4.162 3.150 16.017 1.00 84.06 81 LEU A C 1
ATOM 653 O O . LEU A 1 81 ? -3.650 4.230 16.291 1.00 84.06 81 LEU A O 1
ATOM 657 N N . LEU A 1 82 ? -5.464 2.911 16.183 1.00 85.12 82 LEU A N 1
ATOM 658 C CA . LEU A 1 82 ? -6.363 3.884 16.797 1.00 85.12 82 LEU A CA 1
ATOM 659 C C . LEU A 1 82 ? -6.025 4.032 18.285 1.00 85.12 82 LEU A C 1
ATOM 661 O O . LEU A 1 82 ? -6.560 3.310 19.131 1.00 85.12 82 LEU A O 1
ATOM 665 N N . GLN A 1 83 ? -5.123 4.961 18.584 1.00 78.06 83 GLN A N 1
ATOM 666 C CA . GLN A 1 83 ? -4.797 5.376 19.940 1.00 78.06 83 GLN A CA 1
ATOM 667 C C . GLN A 1 83 ? -5.856 6.340 20.468 1.00 78.06 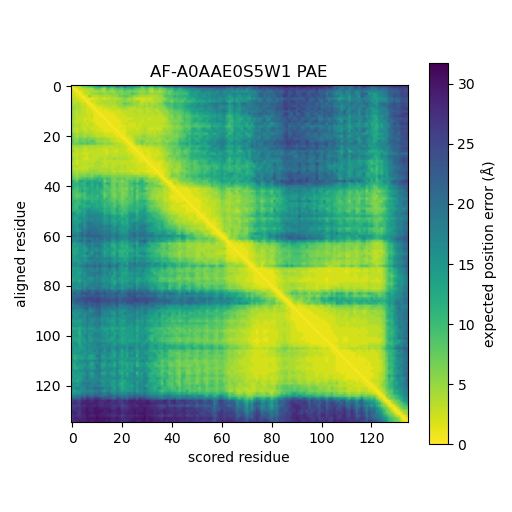83 GLN A C 1
ATOM 669 O O . GLN A 1 83 ? -6.492 7.074 19.712 1.00 78.06 83 GLN A O 1
ATOM 674 N N . LEU A 1 84 ? -6.055 6.297 21.781 1.00 70.25 84 LEU A N 1
ATOM 675 C CA . LEU A 1 84 ? -7.024 7.118 22.483 1.00 70.25 84 LEU A CA 1
ATOM 676 C C . LEU A 1 84 ? -6.311 7.997 23.504 1.00 70.25 84 LEU A C 1
ATOM 678 O O . LEU A 1 84 ? -5.460 7.475 24.224 1.00 70.25 84 LEU A O 1
ATOM 682 N N . PRO A 1 85 ? -6.694 9.277 23.617 1.00 76.44 85 PRO A N 1
ATOM 683 C CA . PRO A 1 85 ? -6.421 10.057 24.815 1.00 76.44 85 PRO A CA 1
ATOM 684 C C . 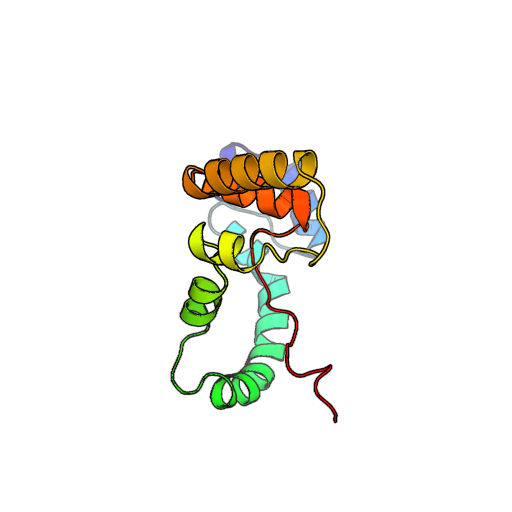PRO A 1 85 ? -7.085 9.397 26.032 1.00 76.44 85 PRO A C 1
ATOM 686 O O . PRO A 1 85 ? -8.143 8.776 25.900 1.00 76.44 85 PRO A O 1
ATOM 689 N N . GLU A 1 86 ? -6.471 9.521 27.208 1.00 74.06 86 GLU A N 1
ATOM 690 C CA . GLU A 1 86 ? -7.004 8.946 28.454 1.00 74.06 86 GLU A CA 1
ATOM 691 C C . GLU A 1 86 ? -8.325 9.610 28.876 1.00 74.06 86 GLU A C 1
ATOM 693 O O . GLU A 1 86 ? -9.239 8.924 29.336 1.00 74.06 86 GLU A O 1
ATOM 698 N N . ASP A 1 87 ? -8.470 10.909 28.607 1.00 82.88 87 ASP A N 1
ATOM 699 C CA . ASP A 1 87 ? -9.683 11.677 28.873 1.00 82.88 87 ASP A CA 1
ATOM 700 C C . ASP A 1 87 ? -10.464 11.937 27.582 1.00 82.88 87 ASP A C 1
ATOM 702 O O . ASP A 1 87 ? -10.129 12.819 26.792 1.00 82.88 87 ASP A O 1
ATOM 706 N N . ILE A 1 88 ? -11.538 11.169 27.377 1.00 84.31 88 ILE A N 1
ATOM 707 C CA . ILE A 1 88 ? -12.511 11.405 26.305 1.00 84.31 88 ILE A CA 1
ATOM 708 C C . ILE A 1 88 ? -13.919 11.570 26.872 1.00 84.31 88 ILE A C 1
ATOM 710 O O . ILE A 1 88 ? -14.346 10.877 27.801 1.00 84.31 88 ILE A O 1
ATOM 714 N N . SER A 1 89 ? -14.686 12.465 26.265 1.00 90.81 89 SER A N 1
ATOM 715 C CA . SER A 1 89 ? -16.102 12.642 26.552 1.00 90.81 89 SER A CA 1
ATOM 716 C C . SER A 1 89 ? -16.927 11.419 26.124 1.00 90.81 89 SER A C 1
ATOM 718 O O . SER A 1 89 ? -16.539 10.606 25.277 1.00 90.81 89 SER A O 1
ATOM 720 N N . LYS A 1 90 ? -18.146 11.302 26.668 1.00 89.38 90 LYS A N 1
ATOM 721 C CA . LYS A 1 90 ? -19.097 10.250 26.260 1.00 89.38 90 LYS A CA 1
ATOM 722 C C . LYS A 1 90 ? -19.422 10.305 24.759 1.00 89.38 90 LYS A C 1
ATOM 724 O O . LYS A 1 90 ? -19.595 9.256 24.144 1.00 89.38 90 LYS A O 1
ATOM 729 N N . ALA A 1 91 ? -19.497 11.503 24.177 1.00 90.62 91 ALA A N 1
ATOM 730 C CA . ALA A 1 91 ? -19.801 11.691 22.759 1.00 90.62 91 ALA A CA 1
ATOM 731 C C . ALA A 1 91 ? -18.651 11.212 21.855 1.00 90.62 91 ALA A C 1
ATOM 733 O O . ALA A 1 91 ? -18.883 10.516 20.863 1.00 90.62 91 ALA A O 1
ATOM 734 N N . GLU A 1 92 ? -17.406 11.507 22.234 1.00 87.88 92 GLU A N 1
ATOM 7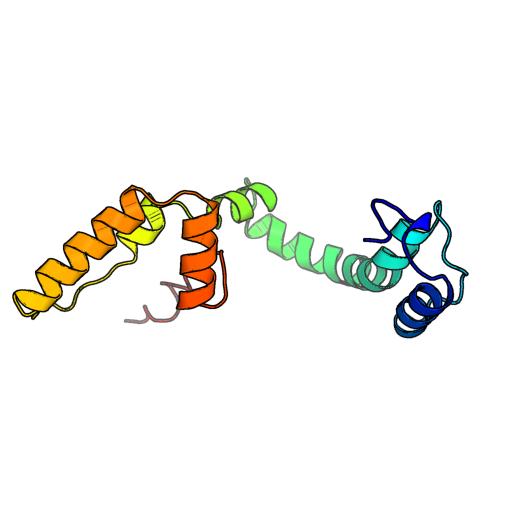35 C CA . GLU A 1 92 ? -16.212 11.033 21.522 1.00 87.88 92 GLU A CA 1
ATOM 736 C C . GLU A 1 92 ? -16.099 9.511 21.581 1.00 87.88 92 GLU A C 1
ATOM 738 O O . GLU A 1 92 ? -15.833 8.870 20.564 1.00 87.88 92 GLU A O 1
ATOM 743 N N . LYS A 1 93 ? -16.406 8.910 22.737 1.00 89.19 93 LYS A N 1
ATOM 744 C CA . LYS A 1 9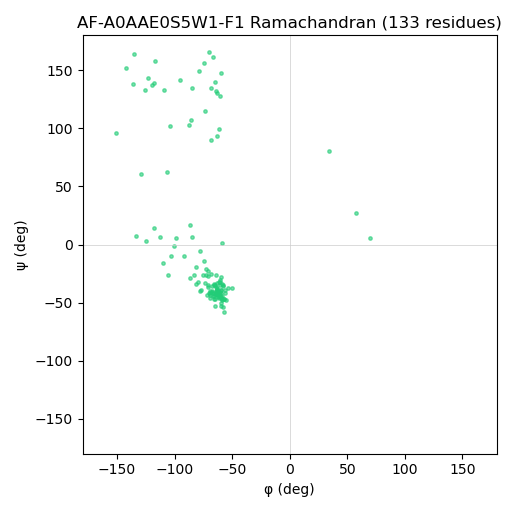3 ? -16.430 7.451 22.882 1.00 89.19 93 LYS A CA 1
ATOM 745 C C . LYS A 1 93 ? -17.435 6.787 21.936 1.00 89.19 93 LYS A C 1
ATOM 747 O O . LYS A 1 93 ? -17.083 5.825 21.258 1.00 89.19 93 LYS A O 1
ATOM 752 N N . LEU A 1 94 ? -18.656 7.320 21.839 1.00 91.81 94 LEU A N 1
ATOM 753 C CA . LEU A 1 94 ? -19.676 6.810 20.912 1.00 91.81 94 LEU A CA 1
ATOM 754 C C . LEU A 1 94 ? -19.237 6.933 19.448 1.00 91.81 94 LEU A C 1
ATOM 756 O O . LEU A 1 94 ? -19.404 5.998 18.664 1.00 91.81 94 LEU A O 1
ATOM 760 N N . THR A 1 95 ? -18.640 8.070 19.094 1.00 91.44 95 THR A N 1
ATOM 761 C CA . THR A 1 95 ? -18.128 8.325 17.740 1.00 91.44 95 THR A CA 1
ATOM 762 C C . THR A 1 95 ? -17.027 7.333 17.377 1.00 91.44 95 THR A C 1
ATOM 764 O O . THR A 1 95 ? -17.017 6.758 16.287 1.00 91.44 95 THR A O 1
ATOM 767 N N . LEU A 1 96 ? -16.123 7.068 18.318 1.00 88.56 96 LEU A N 1
ATOM 768 C CA . LEU A 1 96 ? -15.050 6.109 18.131 1.00 88.56 96 LEU A CA 1
ATOM 769 C C . LEU A 1 96 ? -15.564 4.673 17.997 1.00 88.56 96 LEU A C 1
ATOM 771 O O . LEU A 1 96 ? -15.064 3.917 17.164 1.00 88.56 96 LEU A O 1
ATOM 775 N N . ASP A 1 97 ? -16.544 4.273 18.801 1.00 91.00 97 ASP A N 1
ATOM 776 C CA . ASP A 1 97 ? -17.113 2.930 18.710 1.00 91.00 97 ASP A CA 1
ATOM 777 C C . ASP A 1 97 ? -17.794 2.712 17.350 1.00 91.00 97 ASP A C 1
ATOM 779 O O . ASP A 1 97 ? -17.600 1.661 16.726 1.00 91.00 97 ASP A O 1
ATOM 783 N N . ALA A 1 98 ? -18.471 3.738 16.820 1.00 93.50 98 ALA A N 1
ATOM 784 C CA . ALA A 1 98 ? -18.994 3.730 15.456 1.00 93.50 98 ALA A CA 1
ATOM 785 C C . ALA A 1 98 ? -17.870 3.618 14.406 1.00 93.50 98 ALA A C 1
ATOM 787 O O . ALA A 1 98 ? -17.952 2.778 13.505 1.00 93.50 98 ALA A O 1
ATOM 788 N N . LEU A 1 99 ? -16.780 4.383 14.551 1.00 93.06 99 LEU A N 1
ATOM 789 C CA . LEU A 1 99 ? -15.613 4.308 13.663 1.00 93.06 99 LEU A CA 1
ATOM 790 C C . LEU A 1 99 ? -14.962 2.916 13.685 1.00 93.06 99 LEU A C 1
ATOM 792 O O . LEU A 1 99 ? -14.658 2.339 12.639 1.00 93.06 99 LEU A O 1
ATOM 796 N N . ARG A 1 100 ? -14.784 2.323 14.869 1.00 92.56 100 ARG A N 1
ATOM 797 C CA . ARG A 1 100 ? -14.258 0.959 15.019 1.00 92.56 100 ARG A CA 1
ATOM 798 C C . ARG A 1 100 ? -15.165 -0.058 14.344 1.00 92.56 100 ARG A C 1
ATOM 800 O O . ARG A 1 100 ? -14.669 -0.990 13.711 1.00 92.56 100 ARG A O 1
ATOM 807 N N . GLN A 1 101 ? -16.482 0.093 14.469 1.00 94.69 101 GLN A N 1
ATOM 808 C CA . GLN A 1 101 ? -17.442 -0.796 13.821 1.00 94.69 101 GLN A CA 1
ATOM 809 C C . GLN A 1 101 ? -17.415 -0.654 12.296 1.00 94.69 101 GLN A C 1
ATOM 811 O O . GLN A 1 101 ? -17.448 -1.671 11.599 1.00 94.69 101 GLN A O 1
ATOM 816 N N . TYR A 1 102 ? -17.278 0.574 11.788 1.00 94.69 102 TYR A N 1
ATOM 817 C CA . TYR A 1 102 ? -17.055 0.846 10.370 1.00 94.69 102 TYR A CA 1
ATOM 818 C C . TYR A 1 102 ? -15.793 0.135 9.869 1.00 94.69 102 TYR A C 1
ATOM 820 O O . TYR A 1 102 ? -15.877 -0.688 8.959 1.00 94.69 102 TYR A O 1
ATOM 828 N N . ILE A 1 103 ? -14.646 0.346 10.525 1.00 94.25 103 ILE A N 1
ATOM 829 C CA . ILE A 1 103 ? -13.370 -0.274 10.134 1.00 94.25 103 ILE A CA 1
ATOM 830 C C . ILE A 1 103 ? -13.458 -1.801 10.193 1.00 94.25 103 ILE A C 1
ATOM 832 O O . ILE A 1 103 ? -12.989 -2.469 9.277 1.00 94.25 103 ILE A O 1
ATOM 836 N N . LYS A 1 104 ? -14.102 -2.388 11.210 1.00 94.31 104 LYS A N 1
ATOM 837 C CA . LYS A 1 104 ? -14.291 -3.850 11.308 1.00 94.31 104 LYS A CA 1
ATOM 838 C C . LYS A 1 104 ? -15.042 -4.444 10.113 1.00 94.31 104 LYS A C 1
ATOM 840 O O . LYS A 1 104 ? -14.759 -5.577 9.744 1.00 94.31 104 LYS A O 1
ATOM 845 N N . ARG A 1 105 ? -15.989 -3.703 9.534 1.00 94.12 105 ARG A N 1
ATOM 846 C CA . ARG A 1 105 ? -16.855 -4.152 8.427 1.00 94.12 105 ARG A CA 1
ATOM 847 C C . ARG A 1 105 ? -16.409 -3.637 7.058 1.00 94.12 105 ARG A C 1
ATOM 849 O O . ARG A 1 105 ? -17.045 -3.937 6.052 1.00 94.12 105 ARG A O 1
ATOM 856 N N . CYS A 1 106 ? -15.345 -2.844 7.022 1.00 92.12 106 CYS A N 1
ATOM 857 C CA . CYS A 1 106 ? -14.854 -2.206 5.815 1.00 92.12 106 CYS A CA 1
ATOM 858 C C . CYS A 1 106 ? -14.286 -3.250 4.841 1.00 92.12 106 CYS A C 1
ATOM 860 O O . CYS A 1 106 ? -13.525 -4.130 5.253 1.00 92.12 106 CYS A O 1
ATOM 862 N N . SER A 1 107 ? -14.632 -3.153 3.554 1.00 93.81 107 SER A N 1
ATOM 863 C CA . SER A 1 107 ? -13.969 -3.944 2.510 1.00 93.81 107 SER A CA 1
ATOM 864 C C . SER A 1 107 ? -12.537 -3.448 2.298 1.00 93.81 107 SER A C 1
ATOM 866 O O . SER A 1 107 ? -12.185 -2.352 2.736 1.00 93.81 107 SER A O 1
ATOM 868 N N . LYS A 1 108 ? -11.710 -4.233 1.595 1.00 89.19 108 LYS A N 1
ATOM 869 C CA . LYS A 1 108 ? -10.321 -3.854 1.297 1.00 89.19 108 LYS A CA 1
ATOM 870 C C . LYS A 1 108 ? -10.248 -2.495 0.587 1.00 89.19 108 LYS A C 1
ATOM 872 O O . LYS A 1 108 ? -9.526 -1.623 1.051 1.00 89.19 108 LYS A O 1
ATOM 877 N N . ASP A 1 109 ? -11.063 -2.286 -0.445 1.00 91.06 109 ASP A N 1
ATOM 878 C CA . ASP A 1 109 ? -11.048 -1.052 -1.244 1.00 91.06 109 ASP A CA 1
ATOM 879 C C . ASP A 1 109 ? -11.465 0.174 -0.426 1.00 91.06 109 ASP A C 1
ATOM 881 O O . ASP A 1 109 ? -10.823 1.221 -0.477 1.00 91.06 109 ASP A O 1
ATOM 885 N N . LYS A 1 110 ? -12.508 0.032 0.403 1.00 93.75 110 LYS A N 1
ATOM 886 C CA . LYS A 1 110 ? -12.959 1.108 1.292 1.00 93.75 110 LYS A CA 1
ATOM 887 C C . LYS A 1 110 ? -11.941 1.407 2.392 1.00 93.75 110 LYS A C 1
ATOM 889 O O . LYS A 1 110 ? -11.774 2.566 2.760 1.00 93.75 110 LYS A O 1
ATOM 894 N N . LEU A 1 111 ? -11.246 0.390 2.908 1.00 91.50 111 LEU A N 1
ATOM 895 C CA . LEU A 1 111 ? -10.167 0.579 3.877 1.00 91.50 111 LEU A CA 1
ATOM 896 C C . LEU A 1 111 ? -8.971 1.295 3.235 1.00 91.50 111 LEU A C 1
ATOM 898 O O . LEU A 1 111 ? -8.397 2.186 3.850 1.00 91.50 111 LEU A O 1
ATOM 902 N N . THR A 1 112 ? -8.628 0.944 1.995 1.00 89.38 112 THR A N 1
ATOM 903 C CA . THR A 1 112 ? -7.598 1.624 1.201 1.00 89.38 112 THR A CA 1
ATOM 904 C C . THR A 1 112 ? -7.942 3.094 0.983 1.00 89.38 112 THR A C 1
ATOM 906 O O . THR A 1 112 ? -7.119 3.946 1.303 1.00 89.38 112 THR A O 1
ATOM 909 N N . ALA A 1 113 ? -9.160 3.397 0.529 1.00 91.69 113 ALA A N 1
ATOM 910 C CA . ALA A 1 113 ? -9.611 4.774 0.336 1.00 91.69 113 ALA A CA 1
ATOM 911 C C . ALA A 1 113 ? -9.624 5.566 1.654 1.00 91.69 113 ALA A C 1
ATOM 913 O O . ALA A 1 113 ? -9.192 6.714 1.694 1.00 91.69 113 ALA A O 1
ATOM 914 N N . PHE A 1 114 ? -10.062 4.938 2.750 1.00 91.12 114 PHE A N 1
ATOM 915 C CA . PHE A 1 114 ? -10.025 5.540 4.082 1.00 91.12 114 PHE A CA 1
ATOM 916 C C . PHE A 1 114 ? -8.600 5.929 4.499 1.00 91.12 114 PHE A C 1
ATOM 918 O O . PHE A 1 114 ? -8.377 7.044 4.957 1.00 91.12 114 PHE A O 1
ATOM 925 N N . LEU A 1 115 ? -7.620 5.042 4.311 1.00 88.94 115 LEU A N 1
ATOM 926 C CA . LEU A 1 115 ? -6.229 5.332 4.671 1.00 88.94 115 LEU A CA 1
ATOM 927 C C . LEU A 1 115 ? -5.605 6.385 3.755 1.00 88.94 115 LEU A C 1
ATOM 929 O O . LEU A 1 115 ? -4.939 7.289 4.245 1.00 88.94 115 LEU A O 1
ATOM 933 N N . GLN A 1 116 ? -5.876 6.333 2.451 1.00 89.50 116 GLN A N 1
ATOM 934 C CA . GLN A 1 116 ? -5.442 7.380 1.526 1.00 89.50 116 GLN A CA 1
ATOM 935 C C . GLN A 1 116 ? -6.016 8.745 1.913 1.00 89.50 116 GLN A C 1
ATOM 937 O O . GLN A 1 116 ? -5.300 9.738 1.862 1.00 89.50 116 GLN A O 1
ATOM 942 N N . PHE A 1 117 ? -7.270 8.792 2.366 1.00 90.88 117 PHE A N 1
ATOM 943 C CA . PHE A 1 117 ? -7.875 10.015 2.882 1.00 90.88 117 PHE A CA 1
ATOM 944 C C . PHE A 1 117 ? -7.197 10.503 4.172 1.00 90.88 117 PHE A C 1
ATOM 946 O O . PHE A 1 117 ? -6.913 11.689 4.300 1.00 90.88 117 PHE A O 1
ATOM 953 N N . CYS A 1 118 ? -6.912 9.608 5.122 1.00 87.19 118 CYS A N 1
ATOM 954 C CA . CYS A 1 118 ? -6.344 9.995 6.416 1.00 87.19 118 CYS A CA 1
ATOM 955 C C . CYS A 1 118 ? -4.843 10.323 6.375 1.00 87.19 118 CYS A C 1
ATOM 957 O O . CYS A 1 118 ? -4.405 11.214 7.097 1.00 87.19 118 CYS A O 1
ATOM 959 N N . ILE A 1 119 ? -4.050 9.573 5.604 1.00 85.19 119 ILE A N 1
ATOM 960 C CA . ILE A 1 119 ? -2.576 9.623 5.640 1.00 85.19 119 ILE A CA 1
ATOM 961 C C . ILE A 1 119 ? -1.924 9.695 4.251 1.00 85.19 119 ILE A C 1
ATOM 963 O O . ILE A 1 119 ? -0.709 9.562 4.142 1.00 85.19 119 ILE A O 1
ATOM 967 N N . GLY A 1 120 ? -2.700 9.848 3.173 1.00 85.06 120 GLY A N 1
ATOM 968 C CA . GLY A 1 120 ? -2.169 9.929 1.804 1.00 85.06 120 GLY A CA 1
ATOM 969 C C . GLY A 1 120 ? -1.579 8.621 1.263 1.00 85.06 120 GLY A C 1
ATOM 970 O O . GLY A 1 120 ? -1.017 8.604 0.173 1.00 85.06 120 GLY A O 1
ATOM 971 N N . SER A 1 121 ? -1.693 7.516 2.004 1.00 84.44 121 SER A N 1
ATOM 972 C CA . SER A 1 121 ? -1.077 6.227 1.684 1.00 84.44 121 SER A CA 1
ATOM 973 C C . SER A 1 121 ? -2.001 5.071 2.054 1.00 84.44 121 SER A C 1
ATOM 975 O O . SER A 1 121 ? -2.803 5.162 2.979 1.00 84.44 121 SER A O 1
ATOM 977 N N . ASN A 1 122 ? -1.877 3.954 1.341 1.00 82.81 122 ASN A N 1
ATOM 978 C CA . ASN A 1 122 ? -2.538 2.691 1.673 1.00 82.81 122 ASN A CA 1
ATOM 979 C C . ASN A 1 122 ? -1.616 1.702 2.406 1.00 82.81 122 ASN A C 1
ATOM 981 O O . ASN A 1 122 ? -2.014 0.561 2.647 1.00 82.81 122 ASN A O 1
ATOM 985 N N . LEU A 1 123 ? -0.400 2.134 2.743 1.00 83.44 123 LEU A N 1
ATOM 986 C CA . LEU A 1 123 ? 0.580 1.384 3.517 1.00 83.44 123 LEU A CA 1
ATOM 987 C C . LEU A 1 123 ? 0.722 2.021 4.897 1.00 83.44 123 LEU A C 1
ATOM 989 O O . LEU A 1 123 ? 0.891 3.234 5.018 1.00 83.44 123 LEU A O 1
ATOM 993 N N . ILE A 1 124 ? 0.693 1.187 5.936 1.00 75.12 124 ILE A N 1
ATOM 994 C CA . ILE A 1 124 ? 1.115 1.604 7.272 1.00 75.12 124 ILE A CA 1
ATOM 995 C C . ILE A 1 124 ? 2.614 1.367 7.328 1.00 75.12 124 ILE A C 1
ATOM 997 O O . ILE A 1 124 ? 3.073 0.238 7.484 1.00 75.12 124 ILE A O 1
ATOM 1001 N N . ILE A 1 125 ? 3.367 2.447 7.200 1.00 70.88 125 ILE A N 1
ATOM 1002 C CA . ILE A 1 125 ? 4.772 2.456 7.569 1.00 70.88 125 ILE A CA 1
ATOM 1003 C C . ILE A 1 125 ? 4.757 2.773 9.064 1.00 70.88 125 ILE A C 1
ATOM 1005 O O . ILE A 1 125 ? 4.406 3.889 9.444 1.00 70.88 125 ILE A O 1
ATOM 1009 N N . GLU A 1 126 ? 5.049 1.795 9.932 1.00 63.12 126 GLU A N 1
ATOM 1010 C CA . GLU A 1 126 ? 5.411 2.135 11.312 1.00 63.12 126 GLU A CA 1
ATOM 1011 C C . GLU A 1 126 ? 6.703 2.944 11.200 1.00 63.12 126 GLU A C 1
ATOM 1013 O O . GLU A 1 126 ? 7.783 2.377 11.055 1.00 63.12 126 GLU A O 1
ATOM 1018 N N . ILE A 1 127 ? 6.596 4.275 11.153 1.00 44.50 127 ILE A N 1
ATOM 1019 C CA . ILE A 1 127 ? 7.760 5.149 11.210 1.00 44.50 127 ILE A CA 1
ATOM 1020 C C . ILE A 1 127 ? 8.411 4.867 12.565 1.00 44.50 127 ILE A C 1
ATOM 1022 O O . ILE A 1 127 ? 7.925 5.303 13.602 1.00 44.50 127 ILE A O 1
ATOM 1026 N N . TRP A 1 128 ? 9.455 4.039 12.529 1.00 38.34 128 TRP A N 1
ATOM 1027 C CA . TRP A 1 128 ? 10.539 3.936 13.492 1.00 38.34 128 TRP A CA 1
ATOM 1028 C C . TRP A 1 128 ? 10.145 4.190 14.954 1.00 38.34 128 TRP A C 1
ATOM 1030 O O . TRP A 1 128 ? 10.491 5.217 15.536 1.00 38.34 128 TRP A O 1
ATOM 1040 N N . LYS A 1 129 ? 9.575 3.174 15.616 1.00 38.97 129 LYS A N 1
ATOM 1041 C CA . LYS A 1 129 ? 9.588 3.090 17.092 1.00 38.97 129 LYS A CA 1
ATOM 1042 C C . LYS A 1 129 ? 11.006 3.072 17.702 1.00 38.97 129 LYS A C 1
ATOM 1044 O O . LYS A 1 129 ? 11.133 2.994 18.916 1.00 38.97 129 LYS A O 1
ATOM 1049 N N . SER A 1 130 ? 12.068 3.158 16.899 1.00 36.12 130 SER A N 1
ATOM 1050 C CA . SER A 1 130 ? 13.466 3.146 17.340 1.00 36.12 130 SER A CA 1
ATOM 1051 C C . SER A 1 130 ? 14.240 4.458 17.135 1.00 36.12 130 SER A C 1
ATOM 1053 O O . SER A 1 130 ? 15.428 4.471 17.426 1.00 36.12 130 SER A O 1
ATOM 1055 N N . VAL A 1 131 ? 13.620 5.570 16.705 1.00 39.78 131 VAL A N 1
ATOM 1056 C CA . VAL A 1 131 ? 14.328 6.879 16.629 1.00 39.78 131 VAL A CA 1
ATOM 1057 C C . VAL A 1 131 ? 13.960 7.838 17.775 1.00 39.78 131 VAL A C 1
ATOM 1059 O O . VAL A 1 131 ? 14.664 8.814 18.003 1.00 39.78 131 VAL A O 1
ATOM 1062 N N . CYS A 1 132 ? 12.941 7.527 18.585 1.00 33.72 132 CYS A N 1
ATOM 1063 C CA . CYS A 1 132 ? 12.610 8.308 19.793 1.00 33.72 132 CYS A CA 1
ATOM 1064 C C . CYS A 1 132 ? 12.718 7.513 21.106 1.00 33.72 132 CYS A C 1
ATOM 1066 O O . CYS A 1 132 ? 12.240 7.973 22.135 1.00 33.72 132 CYS A O 1
ATOM 1068 N N . ALA A 1 133 ? 13.358 6.342 21.084 1.00 37.56 133 ALA A N 1
ATOM 1069 C CA . AL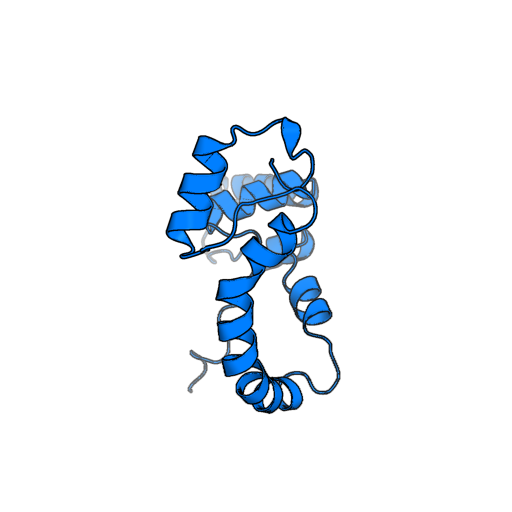A A 1 133 ? 13.748 5.615 22.291 1.00 37.56 133 ALA A CA 1
ATOM 1070 C C . ALA A 1 133 ? 15.267 5.723 22.493 1.00 37.56 133 ALA A C 1
ATOM 1072 O O . ALA A 1 133 ? 15.992 4.733 22.434 1.00 37.56 133 ALA A O 1
ATOM 1073 N N . THR A 1 134 ? 15.755 6.944 22.691 1.00 33.72 134 THR A N 1
ATOM 1074 C CA . THR A 1 134 ? 16.953 7.151 23.512 1.00 33.72 134 THR A CA 1
ATOM 1075 C C . THR A 1 134 ? 16.492 7.483 24.932 1.00 33.72 134 THR A C 1
ATOM 1077 O O . THR A 1 134 ? 15.461 8.145 25.057 1.00 33.72 134 THR A O 1
ATOM 1080 N N . PRO A 1 135 ? 17.189 6.972 25.963 1.00 41.28 135 PRO A N 1
ATOM 1081 C CA . PRO A 1 135 ? 16.787 7.092 27.366 1.00 41.28 135 PRO A CA 1
ATOM 1082 C C . PRO A 1 135 ? 16.642 8.539 27.844 1.00 41.28 135 PRO A C 1
ATOM 1084 O O . PRO A 1 135 ? 17.345 9.420 27.295 1.00 41.28 135 PRO A O 1
#

Mean predicted aligned error: 11.63 Å

Sequence (135 aa):
MALNDFDSVDEEDLCDVFSSYEACIMPTKDNIRKLIIQKPSFVTECWSPLLQCYLRSLLPNTGLEEVYRDLHVTNKKVLKLLQLPEDISKAEKLTLDALRQYIKRCSKDKLTAFLQFCIGSNLIIEIWKSVCATP

Secondary structure (DSSP, 8-state):
-TTT-STTS-HHHHHHHHHHTT--S---TTTHHHHHHHHHHHHHHHHHHHHHHHHHHHSSSS-HHHHHHHHB--HHHHHHH----S---HHHHHHHHHHHHHHHH--HHHHHHHHHHHHS-SB-----TTSS---

Organism: NCBI:txid2493646